Protein AF-A0A7S4CCH0-F1 (afdb_monomer)

Nearest PDB structures (foldseek):
  6cn9-assembly1_A  TM=8.870E-01  e=5.299E-10  Rattus norvegicus
  5o2c-assembly1_A  TM=8.191E-01  e=7.439E-10  Homo sapiens
  8edh-assembly1_A  TM=8.241E-01  e=3.056E-09  Homo sapiens
  5o21-assembly2_B  TM=8.289E-01  e=4.054E-09  Homo sapiens
  8edh-assembly2_C  TM=7.846E-01  e=4.290E-09  Homo sapiens

pLDDT: mean 88.44, std 11.84, range [28.47, 98.19]

Foldseek 3Di:
DDDPPQWDFDAWDDADPQGTWTWIAGPPPRDIKIKTKGQLVPDDPVVNVVVVVLLVLQQPDDDPQAWHWDDWDWDDDPPDTIIIITIIHDAPQAFQVVVVVVCVPVDDPPVLV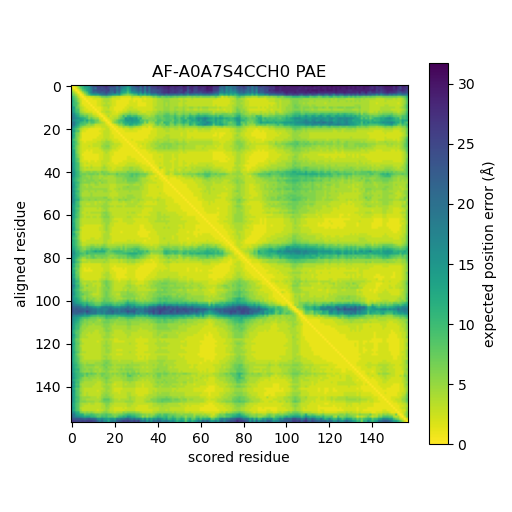VQQVVSVVVSQVSCVVVVAHQVDDDRNQWGHHPVGHIHGHDSDD

Solvent-accessible surface area (backbone atoms only — not comparable to full-atom values): 8838 Å² total; per-residue (Å²): 136,84,75,87,62,59,56,44,81,74,46,79,74,49,78,58,96,66,32,41,33,28,36,25,37,32,69,85,80,72,45,67,27,29,37,41,37,32,49,50,75,82,42,54,74,67,54,44,51,42,56,52,50,42,51,58,53,43,68,71,53,86,51,91,29,35,53,40,56,73,52,70,50,76,48,77,49,94,97,52,75,38,27,40,37,39,35,27,58,57,49,76,55,37,33,44,43,57,53,65,64,68,38,77,83,59,75,76,52,69,64,62,50,49,54,49,49,51,45,50,48,52,38,51,51,52,33,48,76,71,74,44,77,50,89,50,89,48,48,74,31,30,25,20,32,83,87,70,49,53,25,41,43,70,65,51,124

Sequence (157 aa):
FFSMQKYTQIRKISRGTRGECSLVLNAEDQQLYVAKEVHLDSLSEVERMAALNEVDIMATLDHPNIIKYVESFVQKKCGTPTKLCIVMEYAEGGDLGKCAKAADGEELSEEDILDRFIEICFAVDYCHQQNIMHRDLKLENVFLTSSGHIKLGDFGM

InterPro domains:
  IPR000719 Protein kinase domain [PF00069] (7-157)
  IPR000719 Protein kinase domain [PS50011] (7-157)
  IPR000719 Protein kinase domain [SM00220] (7-157)
  IPR008271 Serine/threonine-protein kinase, active site [PS00108] (132-144)
  IPR011009 Protein kinase-like domain superfamily [SSF56112] (3-157)
  IPR051131 NEK Ser/Thr protein kinase family, NIMA subfamily [PTHR44899] (4-157)

Organism: NCBI:txid73025

Radius of gyration: 16.64 Å; Cα contacts (8 Å, |Δi|>4): 258; chains: 1; bounding box: 38×36×52 Å

Mean predicted aligned error: 5.34 Å

Structure (mmCIF, N/CA/C/O backbone):
data_AF-A0A7S4CCH0-F1
#
_entry.id   AF-A0A7S4CCH0-F1
#
loop_
_atom_site.group_PDB
_atom_site.id
_atom_site.type_symbol
_atom_site.label_atom_id
_atom_site.label_alt_id
_atom_site.label_comp_id
_atom_site.label_asym_id
_atom_site.label_entity_id
_atom_site.label_seq_id
_atom_site.pdbx_PDB_ins_code
_atom_site.Cartn_x
_atom_site.Cartn_y
_atom_site.Cartn_z
_atom_site.occupancy
_atom_site.B_iso_or_equiv
_atom_site.auth_seq_id
_atom_site.auth_comp_id
_atom_site.auth_asym_id
_atom_site.auth_atom_id
_atom_site.pdbx_PDB_model_num
ATOM 1 N N . PHE A 1 1 ? 1.811 -4.703 -28.915 1.00 28.47 1 PHE A N 1
ATOM 2 C CA . PHE A 1 1 ? 2.027 -3.245 -28.871 1.00 28.47 1 PHE A CA 1
ATOM 3 C C . PHE A 1 1 ? 0.995 -2.654 -27.919 1.00 28.47 1 PHE A C 1
ATOM 5 O O . PHE A 1 1 ? -0.125 -2.408 -28.336 1.00 28.47 1 PHE A O 1
ATOM 12 N N . PHE A 1 2 ? 1.327 -2.559 -26.626 1.00 32.03 2 PHE A N 1
ATOM 13 C CA . PHE A 1 2 ? 0.452 -1.962 -25.611 1.00 32.03 2 PHE A CA 1
ATOM 14 C C . PHE A 1 2 ? 0.505 -0.439 -25.764 1.00 32.03 2 PHE A C 1
ATOM 16 O O . PHE A 1 2 ? 1.586 0.151 -25.750 1.00 32.03 2 PHE A O 1
ATOM 23 N N . SER A 1 3 ? -0.657 0.159 -26.016 1.00 35.06 3 SER A N 1
ATOM 24 C CA . SER A 1 3 ? -0.838 1.596 -26.212 1.00 35.06 3 SER A CA 1
ATOM 25 C C . SER A 1 3 ? -0.452 2.378 -24.952 1.00 35.06 3 SER A C 1
ATOM 27 O O . SER A 1 3 ? -0.607 1.899 -23.831 1.00 35.06 3 SER A O 1
ATOM 29 N N . MET A 1 4 ? 0.084 3.577 -25.163 1.00 43.69 4 MET A N 1
ATOM 30 C CA . MET A 1 4 ? 0.605 4.486 -24.149 1.00 43.69 4 MET A CA 1
ATOM 31 C C . MET A 1 4 ? -0.445 4.857 -23.086 1.00 43.69 4 MET A C 1
ATOM 33 O O . MET A 1 4 ? -1.555 5.251 -23.421 1.00 43.69 4 MET A O 1
ATOM 37 N N . GLN A 1 5 ? -0.002 4.816 -21.824 1.00 71.38 5 GLN A N 1
ATOM 38 C CA . GLN A 1 5 ? -0.613 5.402 -20.620 1.00 71.38 5 GLN A CA 1
ATOM 39 C C . GLN A 1 5 ? -1.902 4.746 -20.093 1.00 71.38 5 GLN A C 1
ATOM 41 O O . GLN A 1 5 ? -2.900 5.425 -19.880 1.00 71.38 5 GLN A O 1
ATOM 46 N N . LYS A 1 6 ? -1.845 3.444 -19.753 1.00 89.50 6 LYS A N 1
ATOM 47 C CA . LYS A 1 6 ? -2.844 2.816 -18.858 1.00 89.50 6 LYS A CA 1
ATOM 48 C C . LYS A 1 6 ? -3.062 3.647 -17.585 1.00 89.50 6 LYS A C 1
ATOM 50 O O . LYS A 1 6 ? -4.192 3.846 -17.164 1.00 89.50 6 LYS A O 1
ATOM 55 N N . TYR A 1 7 ? -1.981 4.184 -17.022 1.00 93.50 7 TYR A N 1
ATOM 56 C CA . TYR A 1 7 ? -2.011 5.015 -15.825 1.00 93.50 7 TYR A CA 1
ATOM 57 C C . TYR A 1 7 ? -1.586 6.453 -16.132 1.00 93.50 7 TYR A C 1
ATOM 59 O O . TYR A 1 7 ? -0.520 6.680 -16.711 1.00 93.50 7 TYR A O 1
ATOM 67 N N . THR A 1 8 ? -2.396 7.419 -15.698 1.00 94.94 8 THR A N 1
ATOM 68 C CA . THR A 1 8 ? -2.083 8.854 -15.746 1.00 94.94 8 THR A CA 1
ATOM 69 C C . THR A 1 8 ? -1.737 9.352 -14.351 1.00 94.94 8 THR A C 1
ATOM 71 O O . THR A 1 8 ? -2.544 9.238 -13.432 1.00 94.94 8 THR A O 1
ATOM 74 N N . GLN A 1 9 ? -0.549 9.929 -14.173 1.00 94.81 9 GLN A N 1
ATOM 75 C CA . GLN A 1 9 ? -0.150 10.490 -12.885 1.00 94.81 9 GLN A CA 1
ATOM 76 C C . GLN A 1 9 ? -0.984 11.730 -12.537 1.00 94.81 9 GLN A C 1
ATOM 78 O O . GLN A 1 9 ? -1.000 12.702 -13.287 1.00 94.81 9 GLN A O 1
ATOM 83 N N . ILE A 1 10 ? -1.614 11.705 -11.362 1.00 96.31 10 ILE A N 1
ATOM 84 C CA . ILE A 1 10 ? -2.404 12.814 -10.814 1.00 96.31 10 ILE A CA 1
ATOM 85 C C . ILE A 1 10 ? -1.542 13.692 -9.906 1.00 96.31 10 ILE A C 1
ATOM 87 O O . ILE A 1 10 ? -1.482 14.907 -10.078 1.00 96.31 10 ILE A O 1
ATOM 91 N N . ARG A 1 11 ? -0.848 13.088 -8.932 1.00 94.88 11 ARG A N 1
ATOM 92 C CA . ARG A 1 11 ? 0.053 13.807 -8.015 1.00 94.88 11 ARG A CA 1
ATOM 93 C C . ARG A 1 11 ? 1.108 12.885 -7.420 1.00 94.88 11 ARG A C 1
ATOM 95 O O . ARG A 1 11 ? 0.899 11.681 -7.320 1.00 94.88 11 ARG A O 1
ATOM 102 N N . LYS A 1 12 ? 2.221 13.458 -6.964 1.00 94.06 12 LYS A N 1
ATOM 103 C CA . LYS A 1 12 ? 3.212 12.729 -6.159 1.00 94.06 12 LYS A CA 1
ATOM 104 C C . LYS A 1 12 ? 2.731 12.637 -4.710 1.00 94.06 12 LYS A C 1
ATOM 106 O O . LYS A 1 12 ? 2.273 13.639 -4.161 1.00 94.06 12 LYS A O 1
ATOM 111 N N . ILE A 1 13 ? 2.819 11.449 -4.115 1.00 90.31 13 ILE A N 1
ATOM 112 C CA . ILE A 1 13 ? 2.434 11.187 -2.720 1.00 90.31 13 ILE A CA 1
ATOM 113 C C . ILE A 1 13 ? 3.664 11.278 -1.821 1.00 90.31 13 ILE A C 1
ATOM 115 O O . ILE A 1 13 ? 3.638 11.960 -0.799 1.00 90.31 13 ILE A O 1
ATOM 119 N N . SER A 1 14 ? 4.751 10.612 -2.208 1.00 84.62 14 SER A N 1
ATOM 120 C CA . SER A 1 14 ? 5.984 10.594 -1.428 1.00 84.62 14 SER A CA 1
ATOM 121 C C . SER A 1 14 ? 7.206 10.362 -2.311 1.00 84.62 14 SER A C 1
ATOM 123 O O . SER A 1 14 ? 7.123 9.852 -3.431 1.00 84.62 14 SER A O 1
ATOM 125 N N . ARG A 1 15 ? 8.365 10.760 -1.785 1.00 81.50 15 ARG A N 1
ATOM 126 C CA . ARG A 1 15 ? 9.673 10.470 -2.365 1.00 81.50 15 ARG A CA 1
ATOM 127 C C . ARG A 1 15 ? 10.520 9.796 -1.296 1.00 81.50 15 ARG A C 1
ATOM 129 O O . ARG A 1 15 ? 10.813 10.411 -0.275 1.00 81.50 15 ARG A O 1
ATOM 136 N N . GLY A 1 16 ? 10.875 8.541 -1.532 1.00 68.81 16 GLY A N 1
ATOM 137 C CA . GLY A 1 16 ? 11.764 7.763 -0.682 1.00 68.81 16 GLY A CA 1
ATOM 138 C C . GLY A 1 16 ? 13.178 7.687 -1.253 1.00 68.81 16 GLY A C 1
ATOM 139 O O . GLY A 1 16 ? 13.460 8.126 -2.368 1.00 68.81 16 GLY A O 1
ATOM 140 N N . THR A 1 17 ? 14.079 7.080 -0.487 1.00 65.38 17 THR A N 1
ATOM 141 C CA . THR A 1 17 ? 15.448 6.768 -0.927 1.00 65.38 17 THR A CA 1
ATOM 142 C C . THR A 1 17 ? 15.478 5.747 -2.062 1.00 65.38 17 THR A C 1
ATOM 144 O O . THR A 1 17 ? 16.339 5.832 -2.932 1.00 65.38 17 THR A O 1
ATOM 147 N N . ARG A 1 18 ? 14.526 4.806 -2.075 1.00 66.44 18 ARG A N 1
ATOM 148 C CA . ARG A 1 18 ? 14.451 3.698 -3.045 1.00 66.44 18 ARG A CA 1
ATOM 149 C C . ARG A 1 18 ? 13.533 3.968 -4.245 1.00 66.44 18 ARG A C 1
ATOM 151 O O . ARG A 1 18 ? 13.474 3.143 -5.155 1.00 66.44 18 ARG A O 1
ATOM 158 N N . GLY A 1 19 ? 12.866 5.125 -4.274 1.00 78.06 19 GLY A N 1
ATOM 159 C CA . GLY A 1 19 ? 12.014 5.536 -5.388 1.00 78.06 19 GLY A CA 1
ATOM 160 C C . GLY A 1 19 ? 10.892 6.499 -5.003 1.00 78.06 19 GLY A C 1
ATOM 161 O O . GLY A 1 19 ? 11.003 7.227 -4.015 1.00 78.06 19 GLY A O 1
ATOM 162 N N . GLU A 1 20 ? 9.831 6.556 -5.805 1.00 89.38 20 GLU A N 1
ATOM 163 C CA . GLU A 1 20 ? 8.722 7.501 -5.620 1.00 89.38 20 GLU A CA 1
ATOM 164 C C . GLU A 1 20 ? 7.357 6.816 -5.647 1.00 89.38 20 GLU A C 1
ATOM 166 O O . GLU A 1 20 ? 7.153 5.866 -6.397 1.00 89.38 20 GLU A O 1
ATOM 171 N N . CYS A 1 21 ? 6.419 7.320 -4.841 1.00 91.56 21 CYS A N 1
ATOM 172 C CA . CYS A 1 21 ? 5.024 6.892 -4.877 1.00 91.56 21 CYS A CA 1
ATOM 173 C C . CYS A 1 21 ? 4.165 8.010 -5.464 1.00 91.56 21 CYS A C 1
ATOM 175 O O . CYS A 1 21 ? 4.217 9.160 -5.010 1.00 91.56 21 CYS A O 1
ATOM 177 N N . SER A 1 22 ? 3.338 7.666 -6.445 1.00 94.94 22 SER A N 1
ATOM 178 C CA . SER A 1 22 ? 2.438 8.597 -7.122 1.00 94.94 22 SER A CA 1
ATOM 179 C C . SER A 1 22 ? 1.003 8.092 -7.099 1.00 94.94 22 SER A C 1
ATOM 181 O O . SER A 1 22 ? 0.756 6.903 -7.267 1.00 94.94 22 SER A O 1
ATOM 183 N N . LEU A 1 23 ? 0.055 9.013 -6.936 1.00 96.50 23 LEU A N 1
ATOM 184 C CA . LEU A 1 23 ? -1.355 8.757 -7.196 1.00 96.50 23 LEU A CA 1
ATOM 185 C C . LEU A 1 23 ? -1.561 8.758 -8.709 1.00 96.50 23 LEU A C 1
ATOM 187 O O . LEU A 1 23 ? -1.184 9.728 -9.380 1.00 96.50 23 LEU A O 1
ATOM 191 N N . VAL A 1 24 ? -2.167 7.703 -9.232 1.00 97.12 24 VAL A N 1
ATOM 192 C CA . VAL A 1 24 ? -2.424 7.526 -10.660 1.00 97.12 24 VAL A CA 1
ATOM 193 C C . VAL A 1 24 ? -3.894 7.202 -10.909 1.00 97.12 24 VAL A C 1
ATOM 195 O O . VAL A 1 24 ? -4.539 6.565 -10.086 1.00 97.12 24 VAL A O 1
ATOM 198 N N . LEU A 1 25 ? -4.417 7.644 -12.048 1.00 96.94 25 LEU A N 1
ATOM 199 C CA . LEU A 1 25 ? -5.739 7.286 -12.553 1.00 96.94 25 LEU A CA 1
ATOM 200 C C . LEU A 1 25 ? -5.579 6.206 -13.622 1.00 96.94 25 LEU A C 1
ATOM 202 O O . LEU A 1 25 ? -4.834 6.416 -14.585 1.00 96.94 25 LEU A O 1
ATOM 206 N N . ASN A 1 26 ? -6.263 5.076 -13.466 1.00 96.25 26 ASN A N 1
ATOM 207 C CA . ASN A 1 26 ? -6.330 4.056 -14.506 1.00 96.25 26 ASN A CA 1
ATOM 208 C C . ASN A 1 26 ? -7.351 4.466 -15.576 1.00 96.25 26 ASN A C 1
ATOM 210 O O . ASN A 1 26 ? -8.503 4.776 -15.279 1.00 96.25 26 ASN A O 1
ATOM 214 N N . ALA A 1 27 ? -6.931 4.469 -16.838 1.00 94.62 27 ALA A N 1
ATOM 215 C CA . ALA A 1 27 ? -7.779 4.844 -17.962 1.00 94.62 27 ALA A CA 1
ATOM 216 C C . ALA A 1 27 ? -8.885 3.810 -18.247 1.00 94.62 27 ALA A C 1
ATOM 218 O O . ALA A 1 27 ? -9.901 4.166 -18.843 1.00 94.62 27 ALA A O 1
ATOM 219 N N . GLU A 1 28 ? -8.702 2.554 -17.830 1.00 93.69 28 GLU A N 1
ATOM 220 C CA . GLU A 1 28 ? -9.622 1.453 -18.141 1.00 93.69 28 GLU A CA 1
ATOM 221 C C . GLU A 1 28 ? -10.865 1.442 -17.237 1.00 93.69 28 GLU A C 1
ATOM 223 O O . GLU A 1 28 ? -11.982 1.348 -17.740 1.00 93.69 28 GLU A O 1
ATOM 228 N N . ASP A 1 29 ? -10.686 1.574 -15.920 1.00 95.50 29 ASP A N 1
ATOM 229 C CA . ASP A 1 29 ? -11.769 1.518 -14.920 1.00 95.50 29 ASP A CA 1
ATOM 230 C C . ASP A 1 29 ? -12.092 2.877 -14.273 1.00 95.50 29 ASP A C 1
ATOM 232 O O . ASP A 1 29 ? -13.044 2.979 -13.496 1.00 95.50 29 ASP A O 1
ATOM 236 N N . GLN A 1 30 ? -11.327 3.925 -14.610 1.00 95.81 30 GLN A N 1
ATOM 237 C CA . GLN A 1 30 ? -11.440 5.270 -14.038 1.00 95.81 30 GLN A CA 1
ATOM 238 C C . GLN A 1 30 ? -11.240 5.312 -12.510 1.00 95.81 30 GLN A C 1
ATOM 240 O O . GLN A 1 30 ? -11.723 6.232 -11.850 1.00 95.81 30 GLN A O 1
ATOM 245 N N . GLN A 1 31 ? -10.512 4.343 -11.945 1.00 96.56 31 GLN A N 1
ATOM 246 C CA . GLN A 1 31 ? -10.195 4.271 -10.519 1.00 96.56 31 GLN A CA 1
ATOM 247 C C . GLN A 1 31 ? -8.809 4.839 -10.202 1.00 96.56 31 GLN A C 1
ATOM 249 O O . GLN A 1 31 ? -7.892 4.861 -11.033 1.00 96.56 31 GLN A O 1
ATOM 254 N N . LEU A 1 32 ? -8.668 5.316 -8.965 1.00 97.38 32 LEU A N 1
ATOM 255 C CA . LEU A 1 32 ? -7.407 5.808 -8.428 1.00 97.38 32 LEU A CA 1
ATOM 256 C C . LEU A 1 32 ? -6.596 4.668 -7.809 1.00 97.38 32 LEU A C 1
ATOM 258 O O . LEU A 1 32 ? -7.119 3.844 -7.065 1.00 97.38 32 LEU A O 1
ATOM 262 N N . TYR A 1 33 ? -5.292 4.688 -8.067 1.00 97.25 33 TYR A N 1
ATOM 263 C CA . TYR A 1 33 ? -4.325 3.727 -7.548 1.00 97.25 33 TYR A CA 1
ATOM 264 C C . TYR A 1 33 ? -3.054 4.427 -7.081 1.00 97.25 33 TYR A C 1
ATOM 266 O O . TYR A 1 33 ? -2.771 5.570 -7.452 1.00 97.25 33 TYR A O 1
ATOM 274 N N . VAL A 1 34 ? -2.243 3.717 -6.305 1.00 95.62 34 VAL A N 1
ATOM 275 C CA . VAL A 1 34 ? -0.872 4.124 -5.997 1.00 95.62 34 VAL A CA 1
ATOM 276 C C . VAL A 1 34 ? 0.086 3.364 -6.903 1.00 95.62 34 VAL A C 1
ATOM 278 O O . VAL A 1 34 ? 0.030 2.143 -6.992 1.0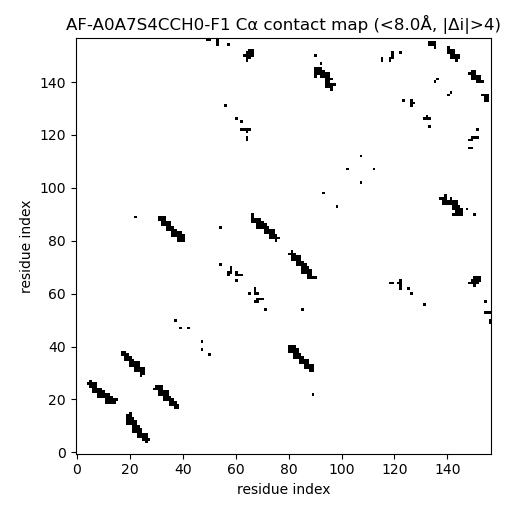0 95.62 34 VAL A O 1
ATOM 281 N N . ALA A 1 35 ? 0.988 4.091 -7.557 1.00 94.56 35 ALA A N 1
ATOM 282 C CA . ALA A 1 35 ? 2.126 3.536 -8.276 1.00 94.56 35 ALA A CA 1
ATOM 283 C C . ALA A 1 35 ? 3.405 3.782 -7.463 1.00 94.56 35 ALA A C 1
ATOM 285 O O . ALA A 1 35 ? 3.820 4.934 -7.304 1.00 94.56 35 ALA A O 1
ATOM 286 N N . LYS A 1 36 ? 4.011 2.708 -6.944 1.00 91.44 36 LYS A N 1
ATOM 287 C CA . LYS A 1 36 ? 5.325 2.703 -6.278 1.00 91.44 36 LYS A CA 1
ATOM 288 C C . LYS A 1 36 ? 6.383 2.362 -7.324 1.00 91.44 36 LYS A C 1
ATOM 290 O O . LYS A 1 36 ? 6.396 1.261 -7.871 1.00 91.44 36 LYS A O 1
ATOM 295 N N . GLU A 1 37 ? 7.256 3.314 -7.624 1.00 91.31 37 GLU A N 1
ATOM 296 C CA . GLU A 1 37 ? 8.389 3.116 -8.524 1.00 91.31 37 GLU A CA 1
ATOM 297 C C . GLU A 1 37 ? 9.637 2.750 -7.724 1.00 91.31 37 GLU A C 1
ATOM 299 O O . GLU A 1 37 ? 9.976 3.441 -6.769 1.00 91.31 37 GLU A O 1
ATOM 304 N N . VAL A 1 38 ? 10.357 1.713 -8.149 1.00 89.75 38 VAL A N 1
ATOM 305 C CA . VAL A 1 38 ? 11.640 1.288 -7.577 1.00 89.75 38 VAL A CA 1
ATOM 306 C C . VAL A 1 38 ? 12.708 1.328 -8.666 1.00 89.75 38 VAL A C 1
ATOM 308 O O . VAL A 1 38 ? 12.555 0.722 -9.728 1.00 89.75 38 VAL A O 1
ATOM 311 N N . HIS A 1 39 ? 13.801 2.053 -8.426 1.00 89.38 39 HIS A N 1
ATOM 312 C CA . HIS A 1 39 ? 14.898 2.185 -9.390 1.00 89.38 39 HIS A CA 1
ATOM 313 C C . HIS A 1 39 ? 15.812 0.952 -9.340 1.00 89.38 39 HIS A C 1
ATOM 315 O O . HIS A 1 39 ? 16.687 0.857 -8.482 1.00 89.38 39 HIS A O 1
ATOM 321 N N . LEU A 1 40 ? 15.636 0.010 -10.271 1.00 88.06 40 LEU A N 1
ATOM 322 C CA . LEU A 1 40 ? 16.344 -1.275 -10.239 1.00 88.06 40 LEU A CA 1
ATOM 323 C C . LEU A 1 40 ? 17.853 -1.132 -10.457 1.00 88.06 40 LEU A C 1
ATOM 325 O O . LEU A 1 40 ? 18.622 -1.875 -9.859 1.00 88.06 40 LEU A O 1
ATOM 329 N N . ASP A 1 41 ? 18.282 -0.167 -11.272 1.00 86.06 41 ASP A N 1
ATOM 330 C CA . ASP A 1 41 ? 19.706 0.018 -11.593 1.00 86.06 41 ASP A CA 1
ATOM 331 C C . ASP A 1 41 ? 20.520 0.587 -10.416 1.00 86.06 41 ASP A C 1
ATOM 333 O O . ASP A 1 41 ? 21.747 0.533 -10.434 1.00 86.06 41 ASP A O 1
ATOM 337 N N . SER A 1 42 ? 19.855 1.145 -9.396 1.00 85.00 42 SER A N 1
ATOM 338 C CA . SER A 1 42 ? 20.513 1.624 -8.170 1.00 85.00 42 SER A CA 1
ATOM 339 C C . SER A 1 42 ? 20.622 0.565 -7.072 1.00 85.00 42 SER A C 1
ATOM 341 O O . SER A 1 42 ? 21.172 0.858 -6.014 1.00 85.00 42 SER A O 1
ATOM 343 N N . LEU A 1 43 ? 20.087 -0.636 -7.302 1.00 85.94 43 LEU A N 1
ATOM 344 C CA . LEU A 1 43 ? 20.061 -1.722 -6.328 1.00 85.94 43 LEU A CA 1
ATOM 345 C C . LEU A 1 43 ? 21.174 -2.736 -6.603 1.00 85.94 43 LEU A C 1
ATOM 347 O O . LEU A 1 43 ? 21.487 -3.050 -7.753 1.00 85.94 43 LEU A O 1
ATOM 351 N N . SER A 1 44 ? 21.728 -3.308 -5.536 1.00 89.88 44 SER A N 1
ATOM 352 C CA . SER A 1 44 ? 22.507 -4.545 -5.631 1.00 89.88 44 SER A CA 1
ATOM 353 C C . SER A 1 44 ? 21.634 -5.712 -6.116 1.00 89.88 44 SER A C 1
ATOM 355 O O . SER A 1 44 ? 20.405 -5.657 -6.059 1.00 89.88 44 SER A O 1
ATOM 357 N N . GLU A 1 45 ? 22.242 -6.816 -6.564 1.00 89.25 45 GLU A N 1
ATOM 358 C CA . GLU A 1 45 ? 21.468 -7.999 -6.978 1.00 89.25 45 GLU A CA 1
ATOM 359 C C . GLU A 1 45 ? 20.584 -8.553 -5.854 1.00 89.25 45 GLU A C 1
ATOM 361 O O . GLU A 1 45 ? 19.457 -8.976 -6.112 1.00 89.25 45 GLU A O 1
ATOM 366 N N . VAL A 1 46 ? 21.070 -8.495 -4.609 1.00 89.06 46 VAL A N 1
ATOM 367 C CA . VAL A 1 46 ? 20.325 -8.925 -3.418 1.00 89.06 46 VAL A CA 1
ATOM 368 C C . VAL A 1 46 ? 19.101 -8.038 -3.198 1.00 89.06 46 VAL A C 1
ATOM 370 O O . VAL A 1 46 ? 17.996 -8.547 -3.033 1.00 89.06 46 VAL A O 1
ATOM 373 N N . GLU A 1 47 ? 19.264 -6.716 -3.261 1.00 88.44 47 GLU A N 1
ATOM 374 C CA . GLU A 1 47 ? 18.150 -5.771 -3.115 1.00 88.44 47 GLU A CA 1
ATOM 375 C C . GLU A 1 47 ? 17.153 -5.867 -4.276 1.00 88.44 47 GLU A C 1
ATOM 377 O O . GLU A 1 47 ? 15.948 -5.745 -4.068 1.00 88.44 47 GLU A O 1
ATOM 382 N N . ARG A 1 48 ? 17.632 -6.133 -5.498 1.00 88.62 48 ARG A N 1
ATOM 383 C CA . ARG A 1 48 ? 16.762 -6.367 -6.656 1.00 88.62 48 ARG A CA 1
ATOM 384 C C . ARG A 1 48 ? 15.902 -7.612 -6.457 1.00 88.62 48 ARG A C 1
ATOM 386 O O . ARG A 1 48 ? 14.718 -7.585 -6.778 1.00 88.62 48 ARG A O 1
ATOM 393 N N . MET A 1 49 ? 16.492 -8.690 -5.940 1.00 87.38 49 MET A N 1
ATOM 394 C CA . MET A 1 49 ? 15.761 -9.918 -5.631 1.00 87.38 49 MET A CA 1
ATOM 395 C C . MET A 1 49 ? 14.743 -9.689 -4.512 1.00 87.38 49 MET A C 1
ATOM 397 O O . MET A 1 49 ? 13.610 -10.140 -4.631 1.00 87.38 49 MET A O 1
ATOM 401 N N . ALA A 1 50 ? 15.113 -8.936 -3.472 1.00 85.44 50 ALA A N 1
ATOM 402 C CA . ALA A 1 50 ? 14.200 -8.574 -2.390 1.00 85.44 50 ALA A CA 1
ATOM 403 C C . ALA A 1 50 ? 12.989 -7.774 -2.901 1.00 85.44 50 ALA A C 1
ATOM 405 O O . ALA A 1 50 ? 11.860 -8.109 -2.562 1.00 85.44 50 ALA A O 1
ATOM 406 N N . ALA A 1 51 ? 13.204 -6.788 -3.780 1.00 86.00 51 ALA A N 1
ATOM 407 C CA . ALA A 1 51 ? 12.122 -5.999 -4.372 1.00 86.00 51 ALA A CA 1
ATOM 408 C C . ALA A 1 51 ? 11.170 -6.836 -5.250 1.00 86.00 51 ALA A C 1
ATOM 410 O O . ALA A 1 51 ? 9.970 -6.58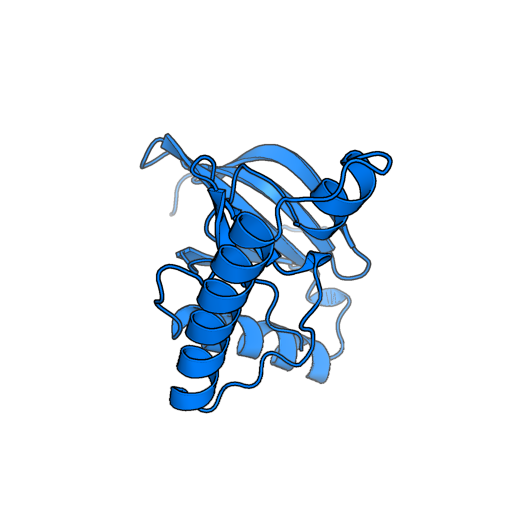4 -5.273 1.00 86.00 51 ALA A O 1
ATOM 411 N N . LEU A 1 52 ? 11.686 -7.834 -5.978 1.00 87.50 52 LEU A N 1
ATOM 412 C CA . LEU A 1 52 ? 10.844 -8.755 -6.753 1.00 87.50 52 LEU A CA 1
ATOM 413 C C . LEU A 1 52 ? 10.072 -9.717 -5.840 1.00 87.50 52 LEU A C 1
ATOM 415 O O . LEU A 1 52 ? 8.887 -9.936 -6.054 1.00 87.50 52 LEU A O 1
ATOM 419 N N . ASN A 1 53 ? 10.711 -10.220 -4.785 1.00 85.69 53 ASN A N 1
ATOM 420 C CA . ASN A 1 53 ? 10.051 -11.064 -3.793 1.00 85.69 53 ASN A CA 1
ATOM 421 C C . ASN A 1 53 ? 8.946 -10.308 -3.029 1.00 85.69 53 ASN A C 1
ATOM 423 O O . ASN A 1 53 ? 7.926 -10.898 -2.694 1.00 85.69 53 ASN A O 1
ATOM 427 N N . GLU A 1 54 ? 9.114 -9.003 -2.782 1.00 83.25 54 GLU A N 1
ATOM 428 C CA . GLU A 1 54 ? 8.061 -8.136 -2.225 1.00 83.25 54 GLU A CA 1
ATOM 429 C C . GLU A 1 54 ? 6.811 -8.161 -3.118 1.00 83.25 54 GLU A C 1
ATOM 431 O O . GLU A 1 54 ? 5.700 -8.342 -2.625 1.00 83.25 54 GLU A O 1
ATOM 436 N N . VAL A 1 55 ? 6.989 -8.042 -4.441 1.00 90.06 55 VAL A N 1
ATOM 437 C CA . VAL A 1 55 ? 5.890 -8.135 -5.417 1.00 90.06 55 VAL A CA 1
ATOM 438 C C . VAL A 1 55 ? 5.205 -9.494 -5.353 1.00 90.06 55 VAL A C 1
ATOM 440 O O . VAL A 1 55 ? 3.977 -9.540 -5.300 1.00 90.06 55 VAL A O 1
ATOM 443 N N . ASP A 1 56 ? 5.978 -10.580 -5.326 1.00 90.06 56 ASP A N 1
ATOM 444 C CA . ASP A 1 56 ? 5.430 -11.937 -5.267 1.00 90.06 56 ASP A CA 1
ATOM 445 C C . ASP A 1 56 ? 4.608 -12.151 -3.988 1.00 90.06 56 ASP A C 1
ATOM 447 O O . ASP A 1 56 ? 3.496 -12.669 -4.052 1.00 90.06 56 ASP A O 1
ATOM 451 N N . ILE A 1 57 ? 5.101 -11.682 -2.835 1.00 88.81 57 ILE A N 1
ATOM 452 C CA . ILE A 1 57 ? 4.368 -11.724 -1.562 1.00 88.81 57 ILE A CA 1
ATOM 453 C C . ILE A 1 57 ? 3.068 -10.925 -1.670 1.00 88.81 57 ILE A C 1
ATOM 455 O O . ILE A 1 57 ? 1.993 -11.467 -1.411 1.00 88.81 57 ILE A O 1
ATOM 459 N N . MET A 1 58 ? 3.140 -9.656 -2.083 1.00 90.75 58 MET A N 1
ATOM 460 C CA . MET A 1 58 ? 1.963 -8.789 -2.197 1.00 90.75 58 MET A CA 1
ATOM 461 C C . MET A 1 58 ? 0.902 -9.373 -3.136 1.00 90.75 58 MET A C 1
ATOM 463 O O . MET A 1 58 ? -0.287 -9.264 -2.853 1.00 90.75 58 MET A O 1
ATOM 467 N N . ALA A 1 59 ? 1.314 -10.040 -4.216 1.00 92.50 59 ALA A N 1
ATOM 468 C CA . ALA A 1 59 ? 0.404 -10.677 -5.164 1.00 92.50 59 ALA A CA 1
ATOM 469 C C . ALA A 1 59 ? -0.356 -11.886 -4.586 1.00 92.50 59 ALA A C 1
ATOM 471 O O . ALA A 1 59 ? -1.374 -12.285 -5.152 1.00 92.50 59 ALA A O 1
ATOM 472 N N . THR A 1 60 ? 0.113 -12.470 -3.478 1.00 92.75 60 THR A N 1
ATOM 473 C CA . THR A 1 60 ? -0.556 -13.600 -2.804 1.00 92.75 60 THR A CA 1
ATOM 474 C C . THR A 1 60 ? -1.550 -13.178 -1.724 1.00 92.75 60 THR A C 1
ATOM 476 O O . THR A 1 60 ? -2.358 -13.999 -1.293 1.00 92.75 60 THR A O 1
ATOM 479 N N . LEU A 1 61 ? -1.503 -11.919 -1.282 1.00 94.19 61 LEU A N 1
ATOM 480 C CA 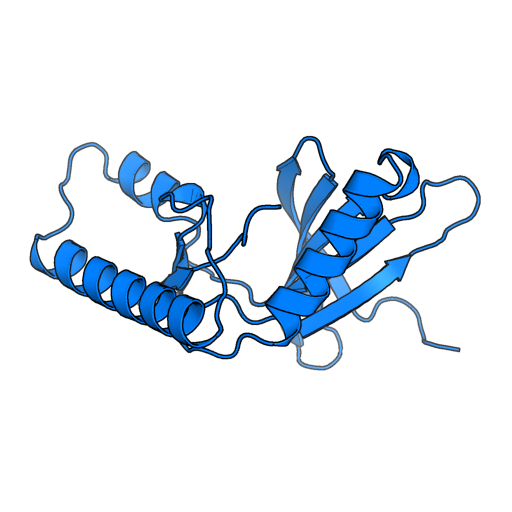. LEU A 1 61 ? -2.332 -11.414 -0.193 1.00 94.19 61 LEU A CA 1
ATOM 481 C C . LEU A 1 61 ? -3.664 -10.872 -0.730 1.00 94.19 61 LEU A C 1
ATOM 483 O O . LEU A 1 61 ? -3.688 -9.967 -1.562 1.00 94.19 61 LEU A O 1
ATOM 487 N N . ASP A 1 62 ? -4.779 -11.382 -0.205 1.00 95.75 62 ASP A N 1
ATOM 488 C CA . ASP A 1 62 ? -6.127 -10.873 -0.482 1.00 95.75 62 ASP A CA 1
ATOM 489 C C . ASP A 1 62 ? -6.942 -10.858 0.820 1.00 95.75 62 ASP A C 1
ATOM 491 O O . ASP A 1 62 ? -7.482 -11.875 1.258 1.00 95.75 62 ASP A O 1
ATOM 495 N N . HIS A 1 63 ? -6.982 -9.697 1.477 1.00 97.62 63 HIS A N 1
ATOM 496 C CA . HIS A 1 63 ? -7.670 -9.490 2.753 1.00 97.62 63 HIS A CA 1
ATOM 497 C C . HIS A 1 63 ? -8.255 -8.068 2.806 1.00 97.62 63 HIS A C 1
ATOM 499 O O . HIS A 1 63 ? -7.579 -7.129 2.380 1.00 97.62 63 HIS A O 1
ATOM 505 N N . PRO A 1 64 ? -9.473 -7.855 3.348 1.00 97.31 64 PRO A N 1
ATOM 506 C CA . PRO A 1 64 ? -10.114 -6.536 3.374 1.00 97.31 64 PRO A CA 1
ATOM 507 C C . PRO A 1 64 ? -9.268 -5.454 4.054 1.00 97.31 64 PRO A C 1
ATOM 509 O O . PRO A 1 64 ? -9.270 -4.318 3.591 1.00 97.31 64 PRO A O 1
ATOM 512 N N . ASN A 1 65 ? -8.504 -5.814 5.088 1.00 97.69 65 ASN A N 1
ATOM 513 C CA . ASN A 1 65 ? -7.636 -4.903 5.841 1.00 97.69 65 ASN A CA 1
ATOM 514 C C . ASN A 1 65 ? -6.166 -4.896 5.376 1.00 97.69 65 ASN A C 1
ATOM 516 O O . ASN A 1 65 ? -5.289 -4.487 6.130 1.00 97.69 65 ASN A O 1
ATOM 520 N N . ILE A 1 66 ? -5.868 -5.357 4.158 1.00 97.19 66 ILE A N 1
ATOM 521 C CA . ILE A 1 66 ? -4.535 -5.272 3.538 1.00 97.19 66 ILE A CA 1
ATOM 522 C C . ILE A 1 66 ? -4.655 -4.492 2.224 1.00 97.19 66 ILE A C 1
ATOM 524 O O . ILE A 1 66 ? -5.641 -4.642 1.503 1.00 97.19 66 ILE A O 1
ATOM 528 N N . ILE A 1 67 ? -3.670 -3.641 1.923 1.00 96.31 67 ILE A N 1
ATOM 529 C CA . ILE A 1 67 ? -3.572 -2.936 0.640 1.00 96.31 67 ILE A CA 1
ATOM 530 C C . ILE A 1 67 ? -3.492 -3.965 -0.484 1.00 96.31 67 ILE A C 1
ATOM 532 O O . ILE A 1 67 ? -2.556 -4.764 -0.550 1.00 96.31 67 ILE A O 1
ATOM 536 N N . LYS A 1 68 ? -4.468 -3.925 -1.389 1.00 96.06 68 LYS A N 1
ATOM 537 C CA . LYS A 1 68 ? -4.538 -4.881 -2.486 1.00 96.06 68 LYS A CA 1
ATOM 538 C C . LYS A 1 68 ? -3.489 -4.595 -3.560 1.00 96.06 68 LYS A C 1
ATOM 540 O O . LYS A 1 68 ? -3.404 -3.484 -4.089 1.00 96.06 68 LYS A O 1
ATOM 545 N N . TYR A 1 69 ? -2.732 -5.623 -3.931 1.00 95.88 69 TYR A N 1
ATOM 546 C CA . TYR A 1 69 ? -1.912 -5.615 -5.139 1.00 95.88 69 TYR A CA 1
ATOM 547 C C . TYR A 1 69 ? -2.798 -5.637 -6.392 1.00 95.88 69 TYR A C 1
ATOM 549 O O . TYR A 1 69 ? -3.773 -6.387 -6.457 1.00 95.88 69 TYR A O 1
ATOM 557 N N . VAL A 1 70 ? -2.447 -4.830 -7.397 1.00 96.19 70 VAL A N 1
ATOM 558 C CA . VAL A 1 70 ? -3.158 -4.781 -8.684 1.00 96.19 70 VAL A CA 1
ATOM 559 C C . VAL A 1 70 ? -2.309 -5.420 -9.773 1.00 96.19 70 VAL A C 1
ATOM 561 O O . VAL A 1 70 ? -2.700 -6.425 -10.359 1.00 96.19 70 VAL A O 1
ATOM 564 N N . GLU A 1 71 ? -1.135 -4.850 -10.039 1.00 95.31 71 GLU A N 1
ATOM 565 C CA . GLU A 1 71 ? -0.199 -5.360 -11.038 1.00 95.31 71 GLU A CA 1
ATOM 566 C C . GLU A 1 71 ? 1.203 -4.773 -10.851 1.00 95.31 71 GLU A C 1
ATOM 568 O O . GLU A 1 71 ? 1.410 -3.817 -10.104 1.00 95.31 71 GLU A O 1
ATOM 573 N N . SER A 1 72 ? 2.179 -5.313 -11.579 1.00 93.81 72 SER A N 1
ATOM 574 C CA . SER A 1 72 ? 3.522 -4.753 -11.655 1.00 93.81 72 SER A CA 1
ATOM 575 C C . SER A 1 72 ? 4.114 -4.924 -13.047 1.00 93.81 72 SER A C 1
ATOM 577 O O . SER A 1 72 ? 3.779 -5.849 -13.790 1.00 93.81 72 SER A O 1
ATOM 579 N N . PHE A 1 73 ? 4.999 -4.006 -13.423 1.00 92.56 73 PHE A N 1
ATOM 580 C CA . PHE A 1 73 ? 5.675 -4.037 -14.714 1.00 92.56 73 PHE A CA 1
ATOM 581 C C . PHE A 1 73 ? 7.016 -3.310 -14.663 1.00 92.56 73 PHE A C 1
ATOM 583 O O . PHE A 1 73 ? 7.223 -2.364 -13.902 1.00 92.56 73 PHE A O 1
ATOM 590 N N . VAL A 1 74 ? 7.941 -3.735 -15.522 1.00 91.00 74 VAL A N 1
ATOM 591 C CA . VAL A 1 74 ? 9.254 -3.099 -15.656 1.00 91.00 74 VAL A CA 1
ATOM 592 C C . VAL A 1 74 ? 9.212 -2.064 -16.775 1.00 91.00 74 VAL A C 1
ATOM 594 O O . VAL A 1 74 ? 8.967 -2.391 -17.936 1.00 91.00 74 VAL A O 1
ATOM 597 N N . GLN A 1 75 ? 9.514 -0.813 -16.441 1.00 88.00 75 GLN A N 1
ATOM 598 C CA . GLN A 1 75 ? 9.656 0.275 -17.396 1.00 88.00 75 GLN A CA 1
ATOM 599 C C . GLN A 1 75 ? 11.133 0.468 -17.759 1.00 88.00 75 GLN A C 1
ATOM 601 O O . GLN A 1 75 ? 11.968 0.809 -16.920 1.00 88.00 75 GLN A O 1
ATOM 606 N N . LYS A 1 76 ? 11.448 0.265 -19.042 1.00 87.38 76 LYS A N 1
ATOM 607 C CA . LYS A 1 76 ? 12.763 0.536 -19.637 1.00 87.38 76 LYS A CA 1
ATOM 608 C C . LYS A 1 76 ? 12.619 1.639 -20.673 1.00 87.38 76 LYS A C 1
ATOM 610 O O . LYS A 1 76 ? 11.895 1.473 -21.652 1.00 87.38 76 LYS A O 1
ATOM 615 N N . LYS A 1 77 ? 13.322 2.754 -20.481 1.00 83.31 77 LYS A N 1
ATOM 616 C CA . LYS A 1 77 ? 13.379 3.854 -21.449 1.00 83.31 77 LYS A CA 1
ATOM 617 C C . LYS A 1 77 ? 14.836 4.230 -21.703 1.00 83.31 77 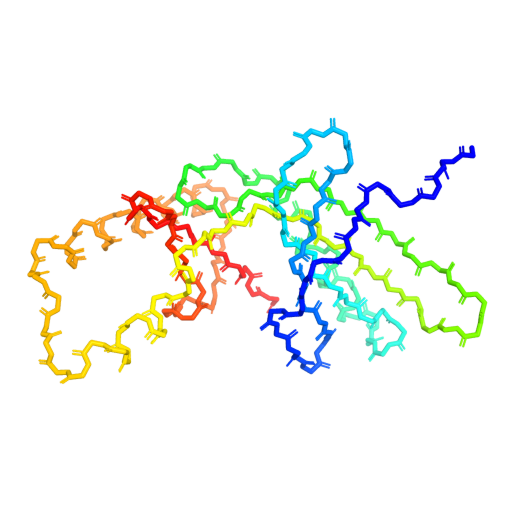LYS A C 1
ATOM 619 O O . LYS A 1 77 ? 15.641 4.304 -20.7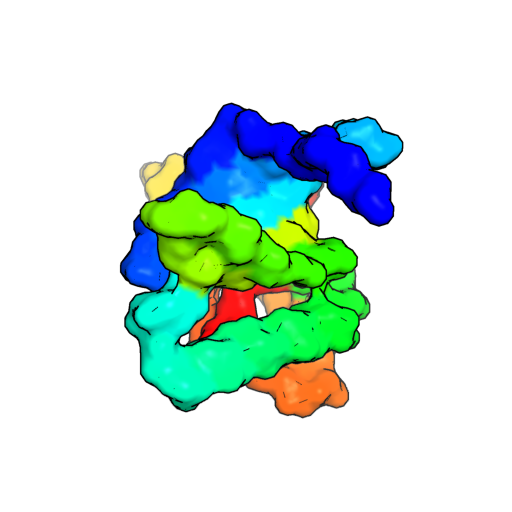80 1.00 83.31 77 LYS A O 1
ATOM 624 N N . CYS A 1 78 ? 15.181 4.414 -22.978 1.00 83.31 78 CYS A N 1
ATOM 625 C CA . CYS A 1 78 ? 16.549 4.715 -23.393 1.00 83.31 78 CYS A CA 1
ATOM 626 C C . CYS A 1 78 ? 17.044 6.000 -22.712 1.00 83.31 78 CYS A C 1
ATOM 628 O O . CYS A 1 78 ? 16.372 7.030 -22.779 1.00 83.31 78 CYS A O 1
ATOM 630 N N . GLY A 1 79 ? 18.207 5.930 -22.060 1.00 82.81 79 GLY A N 1
ATOM 631 C CA . GLY A 1 79 ? 18.804 7.061 -21.343 1.00 82.81 79 GLY A CA 1
ATOM 632 C C . GLY A 1 79 ? 18.228 7.334 -19.948 1.00 82.81 79 GLY A C 1
ATOM 633 O O . GLY A 1 79 ? 18.600 8.333 -19.340 1.00 82.81 79 GLY A O 1
ATOM 634 N N . THR A 1 80 ? 17.349 6.475 -19.420 1.00 83.62 80 THR A N 1
ATOM 635 C CA . THR A 1 80 ? 16.849 6.563 -18.037 1.00 83.62 80 THR A CA 1
ATOM 636 C C . THR A 1 80 ? 17.026 5.232 -17.304 1.00 83.62 80 THR A C 1
ATOM 638 O O . THR A 1 80 ? 16.970 4.197 -17.970 1.00 83.62 80 THR A O 1
ATOM 641 N N . PRO A 1 81 ? 17.174 5.233 -15.965 1.00 84.25 81 PRO A N 1
ATOM 642 C CA . PRO A 1 81 ? 17.252 3.998 -15.192 1.00 84.25 81 PRO A CA 1
ATOM 643 C C . PRO A 1 81 ? 16.040 3.087 -15.408 1.00 84.25 81 PRO A C 1
ATOM 645 O O . PRO A 1 81 ? 14.913 3.568 -15.549 1.00 84.25 81 PRO A O 1
ATOM 648 N N . THR A 1 82 ? 16.266 1.776 -15.395 1.00 89.56 82 THR A N 1
ATOM 649 C CA . THR A 1 82 ? 15.219 0.756 -15.360 1.00 89.56 82 THR A CA 1
ATOM 650 C C . THR A 1 82 ? 14.441 0.877 -14.057 1.00 89.56 82 THR A C 1
ATOM 652 O O . THR A 1 82 ? 15.024 0.887 -12.969 1.00 89.56 82 THR A O 1
ATOM 655 N N . LYS A 1 83 ? 13.112 0.927 -14.159 1.00 89.81 83 LYS A N 1
ATOM 656 C CA . LYS A 1 83 ? 12.220 1.033 -13.004 1.00 89.81 83 LYS A CA 1
ATOM 657 C C . LYS A 1 83 ? 11.277 -0.160 -12.931 1.00 89.81 83 LYS A C 1
ATOM 659 O O . LYS A 1 83 ? 10.730 -0.567 -13.953 1.00 89.81 83 LYS A O 1
ATOM 664 N N . LEU A 1 84 ? 11.062 -0.690 -11.735 1.00 91.44 84 LEU A N 1
ATOM 665 C CA . LEU A 1 84 ? 9.925 -1.552 -11.426 1.00 91.44 84 LEU A CA 1
ATOM 666 C C . LEU A 1 84 ? 8.786 -0.658 -10.942 1.00 91.44 84 LEU A C 1
ATOM 668 O O . LEU A 1 84 ? 8.982 0.126 -10.019 1.00 91.44 84 LEU A O 1
ATOM 672 N N . CYS A 1 85 ? 7.626 -0.750 -11.580 1.00 92.50 85 CYS A N 1
ATOM 673 C CA . CYS A 1 85 ? 6.411 -0.078 -11.146 1.00 92.50 85 CYS A CA 1
ATOM 674 C C . CYS A 1 85 ? 5.482 -1.112 -10.517 1.00 92.50 85 CYS A C 1
ATOM 676 O O . CYS A 1 85 ? 5.223 -2.148 -11.131 1.00 92.50 85 CYS A O 1
ATOM 678 N N . ILE A 1 86 ? 5.000 -0.826 -9.312 1.00 93.19 86 ILE A N 1
ATOM 679 C CA . ILE A 1 86 ? 4.062 -1.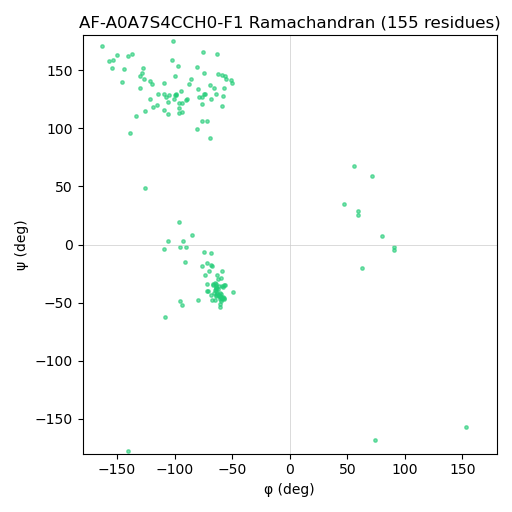661 -8.564 1.00 93.19 86 ILE A CA 1
ATOM 680 C C . ILE A 1 86 ? 2.797 -0.837 -8.356 1.00 93.19 86 ILE A C 1
ATOM 682 O O . ILE A 1 86 ? 2.847 0.227 -7.736 1.00 93.19 86 ILE A O 1
ATOM 686 N N . VAL A 1 87 ? 1.679 -1.316 -8.892 1.00 95.56 87 VAL A N 1
ATOM 687 C CA . VAL A 1 87 ? 0.369 -0.680 -8.776 1.00 95.56 87 VAL A CA 1
ATOM 688 C C . VAL A 1 87 ? -0.422 -1.370 -7.673 1.00 95.56 87 VAL A C 1
ATOM 690 O O . VAL A 1 87 ? -0.549 -2.596 -7.654 1.00 95.56 87 VAL A O 1
ATOM 693 N N . MET A 1 88 ? -0.957 -0.572 -6.759 1.00 95.50 88 MET A N 1
ATOM 694 C CA . MET A 1 88 ? -1.683 -1.034 -5.582 1.00 95.50 88 MET A CA 1
ATOM 695 C C . MET A 1 88 ? -2.900 -0.154 -5.295 1.00 95.50 88 MET A C 1
ATOM 697 O O . MET A 1 88 ? -3.005 0.974 -5.787 1.00 95.50 88 MET A O 1
ATOM 701 N N . GLU A 1 89 ? -3.821 -0.687 -4.500 1.00 96.50 89 GLU A N 1
ATOM 702 C CA . GLU A 1 89 ? -4.988 0.021 -3.979 1.00 96.50 89 GLU A CA 1
ATOM 703 C C . GLU A 1 89 ? -4.599 1.362 -3.339 1.00 96.50 89 GLU A C 1
ATOM 705 O O . GLU A 1 89 ? -3.591 1.475 -2.637 1.00 96.50 89 GLU A O 1
ATOM 710 N N . TYR A 1 90 ? -5.409 2.390 -3.590 1.00 96.25 90 TYR A N 1
ATOM 711 C CA . TYR A 1 90 ? -5.279 3.683 -2.931 1.00 96.25 90 TYR A CA 1
ATOM 712 C C . TYR A 1 90 ? -6.235 3.768 -1.742 1.00 96.25 90 TYR A C 1
ATOM 714 O O . TYR A 1 90 ? -7.442 3.664 -1.912 1.00 96.25 90 TYR A O 1
ATOM 722 N N . ALA A 1 91 ? -5.685 4.002 -0.551 1.00 95.88 91 ALA A N 1
ATOM 723 C CA . ALA A 1 91 ? -6.446 4.287 0.660 1.00 95.88 91 ALA A CA 1
ATOM 724 C C . ALA A 1 91 ? -6.530 5.813 0.869 1.00 95.88 91 ALA A C 1
ATOM 726 O O . ALA A 1 91 ? -5.516 6.487 1.085 1.00 95.88 91 ALA A O 1
ATOM 727 N N . GLU A 1 92 ? -7.732 6.382 0.749 1.00 93.94 92 GLU A N 1
ATOM 728 C CA . GLU A 1 92 ? -7.946 7.828 0.599 1.00 93.94 92 GLU A CA 1
ATOM 729 C C . GLU A 1 92 ? -7.721 8.633 1.880 1.00 93.94 92 GLU A C 1
ATOM 731 O O . GLU A 1 92 ? -7.395 9.820 1.811 1.00 93.94 92 GLU A O 1
ATOM 736 N N . GLY A 1 93 ? -7.889 7.992 3.036 1.00 91.62 93 GLY A N 1
ATOM 737 C CA . GLY A 1 93 ? -7.734 8.582 4.363 1.00 91.62 93 GLY A CA 1
ATOM 738 C C . GLY A 1 93 ? -6.280 8.822 4.776 1.00 91.62 93 GLY A C 1
ATOM 739 O O . GLY A 1 93 ? -6.040 9.468 5.792 1.00 91.62 93 GLY A O 1
ATOM 740 N N . GLY A 1 94 ? -5.304 8.369 3.981 1.00 91.81 94 GLY A N 1
ATOM 741 C CA . GLY A 1 94 ? -3.881 8.539 4.279 1.00 91.81 94 GLY A CA 1
ATOM 742 C C . GLY A 1 94 ? -3.386 7.612 5.392 1.00 91.81 94 GLY A C 1
ATOM 743 O O . GLY A 1 94 ? -4.063 6.656 5.752 1.00 91.81 94 GLY A O 1
ATOM 744 N N . ASP A 1 95 ? -2.172 7.856 5.895 1.00 92.12 95 ASP A N 1
ATOM 745 C CA . ASP A 1 95 ? -1.562 7.032 6.946 1.00 92.12 95 ASP A CA 1
ATOM 746 C C . ASP A 1 95 ? -1.984 7.465 8.359 1.00 92.12 95 ASP A C 1
ATOM 748 O O . ASP A 1 95 ? -2.083 8.660 8.661 1.00 92.12 95 ASP A O 1
ATOM 752 N N . LEU A 1 96 ? -2.176 6.483 9.247 1.00 90.25 96 LEU A N 1
ATOM 753 C CA . LEU A 1 96 ? -2.550 6.707 10.644 1.00 90.25 96 LEU A CA 1
ATOM 754 C C . LEU A 1 96 ? -1.519 7.548 11.397 1.00 90.25 96 LEU A C 1
ATOM 756 O O . LEU A 1 96 ? -1.888 8.282 12.313 1.00 90.25 96 LEU A O 1
ATOM 760 N N . GLY A 1 97 ? -0.243 7.487 11.010 1.00 88.12 97 GLY A N 1
ATOM 761 C CA . GLY A 1 97 ? 0.817 8.296 11.611 1.00 88.12 97 GLY A CA 1
ATOM 762 C C . GLY A 1 97 ? 0.567 9.798 11.451 1.00 88.12 97 GLY A C 1
ATOM 763 O O . GLY A 1 97 ? 0.751 10.569 12.397 1.00 88.12 97 GLY A O 1
ATOM 764 N N . LYS A 1 98 ? 0.111 10.232 10.272 1.00 87.19 98 LYS A N 1
ATOM 765 C CA . LYS A 1 98 ? -0.315 11.617 10.028 1.00 87.19 98 LYS A CA 1
ATOM 766 C C . LYS A 1 98 ? -1.623 11.949 10.727 1.00 87.19 98 LYS A C 1
ATOM 768 O O . LYS A 1 98 ? -1.713 13.040 11.283 1.00 87.19 98 LYS A O 1
ATOM 773 N N . CYS A 1 99 ? -2.596 11.039 10.740 1.00 85.50 99 CYS A N 1
ATOM 774 C CA . CYS A 1 99 ? -3.860 11.256 11.449 1.00 85.50 99 CYS A CA 1
ATOM 775 C C . CYS A 1 99 ? -3.626 11.501 12.945 1.00 85.50 99 CYS A C 1
ATOM 777 O O . CYS A 1 99 ? -4.121 12.484 13.486 1.00 85.50 99 CYS A O 1
ATOM 779 N N . ALA A 1 100 ? -2.793 10.676 13.586 1.00 83.50 100 ALA A N 1
ATOM 780 C CA . ALA A 1 100 ? -2.447 10.820 14.997 1.00 83.50 100 ALA A CA 1
ATOM 781 C C . ALA A 1 100 ? -1.733 12.150 15.297 1.00 83.50 100 ALA A C 1
ATOM 783 O O . ALA A 1 100 ? -1.998 12.781 16.313 1.00 83.50 100 ALA A O 1
ATOM 784 N N . LYS A 1 101 ? -0.852 12.614 14.399 1.00 84.81 101 LYS A N 1
ATOM 785 C CA . LYS A 1 101 ? -0.168 13.913 14.543 1.00 84.81 101 LYS A CA 1
ATOM 786 C C . LYS A 1 101 ? -1.099 15.106 14.318 1.00 84.81 101 LYS A C 1
ATOM 788 O O . LYS A 1 101 ? -0.899 16.147 14.930 1.00 84.81 101 LYS A O 1
ATOM 793 N N . ALA A 1 102 ? -2.072 14.974 13.418 1.00 82.38 102 ALA A N 1
ATOM 794 C CA . ALA A 1 102 ? -3.004 16.044 13.065 1.00 82.38 102 ALA A CA 1
ATOM 795 C C . ALA A 1 102 ? -4.099 16.269 14.116 1.00 82.38 102 ALA A C 1
ATOM 797 O O . ALA A 1 102 ? -4.711 17.331 14.115 1.00 82.38 102 ALA A O 1
ATOM 798 N N . ALA A 1 103 ? -4.332 15.298 15.001 1.00 77.62 103 ALA A N 1
ATOM 799 C CA . ALA A 1 103 ? -5.345 15.392 16.044 1.00 77.62 103 ALA A CA 1
ATOM 800 C C . ALA A 1 103 ? -5.021 16.437 17.138 1.00 77.62 103 ALA A C 1
ATOM 802 O O . ALA A 1 103 ? -5.872 16.709 17.967 1.00 77.62 103 ALA A O 1
ATOM 803 N N . ASP A 1 104 ? -3.825 17.047 17.135 1.00 67.56 104 ASP A N 1
ATOM 804 C CA . ASP A 1 104 ? -3.431 18.190 17.992 1.00 67.56 104 ASP A CA 1
ATOM 805 C C . ASP A 1 104 ? -3.790 18.042 19.488 1.00 67.56 104 ASP A C 1
ATOM 807 O O . ASP A 1 104 ? -4.127 19.005 20.171 1.00 67.56 104 ASP A O 1
ATOM 811 N N . GLY A 1 105 ? -3.721 16.812 20.011 1.00 64.56 105 GLY A N 1
ATOM 812 C CA . GLY A 1 105 ? -4.035 16.498 21.409 1.00 64.56 105 GLY A CA 1
ATOM 813 C C . GLY A 1 105 ? -5.493 16.120 21.691 1.00 64.56 105 GLY A C 1
ATOM 814 O O . GLY A 1 105 ? -5.778 15.702 22.810 1.00 64.56 105 GLY A O 1
ATOM 815 N N . GLU A 1 106 ? -6.392 16.193 20.706 1.00 70.12 106 GLU A N 1
ATOM 816 C CA . GLU A 1 106 ? -7.697 15.528 20.765 1.00 70.12 106 GLU A CA 1
ATOM 817 C C . GLU A 1 106 ? -7.470 14.021 20.601 1.00 70.12 106 GLU A C 1
ATOM 819 O O . GLU A 1 106 ? -7.102 13.527 19.531 1.00 70.12 106 GLU A O 1
ATOM 824 N N . GLU A 1 107 ? -7.612 13.278 21.695 1.00 69.19 107 GLU A N 1
ATOM 825 C CA . GLU A 1 107 ? -7.442 11.831 21.675 1.00 69.19 107 GLU A CA 1
ATOM 826 C C . GLU A 1 107 ? -8.545 11.190 20.822 1.00 69.19 107 GLU A C 1
ATOM 828 O O . GLU A 1 107 ? -9.726 11.528 20.928 1.00 69.19 107 GLU A O 1
ATOM 833 N N . LEU A 1 108 ? -8.157 10.243 19.961 1.00 78.62 108 LEU A N 1
ATOM 834 C CA . LEU A 1 108 ? -9.119 9.336 19.340 1.00 78.62 108 LEU A CA 1
ATOM 835 C C . LEU A 1 108 ? -9.912 8.641 20.448 1.00 78.62 108 LEU A C 1
ATOM 837 O O . LEU A 1 108 ? -9.339 8.287 21.481 1.00 78.62 108 LEU A O 1
ATOM 841 N N . SER A 1 109 ? -11.208 8.417 20.226 1.00 87.00 109 SER A N 1
ATOM 842 C CA . SER A 1 109 ? -11.999 7.678 21.204 1.00 87.00 109 SER A CA 1
ATOM 843 C C . SER A 1 109 ? -11.400 6.283 21.418 1.00 87.00 109 SER A C 1
ATOM 845 O O . SER A 1 109 ? -10.846 5.680 20.494 1.00 87.00 109 SER A O 1
ATOM 847 N N . GLU A 1 110 ? -11.492 5.762 22.642 1.00 88.69 110 GLU A N 1
ATOM 848 C CA . GLU A 1 110 ? -11.002 4.412 22.950 1.00 88.69 110 GLU A CA 1
ATOM 849 C C . GLU A 1 110 ? -11.666 3.360 22.046 1.00 88.69 110 GLU A C 1
ATOM 851 O O . GLU A 1 110 ? -11.007 2.425 21.601 1.00 88.69 110 GLU A O 1
ATOM 856 N N . GLU A 1 111 ? -12.939 3.568 21.704 1.00 90.62 111 GLU A N 1
ATOM 857 C CA . GLU A 1 111 ? -13.695 2.750 20.753 1.00 90.62 111 GLU A CA 1
ATOM 858 C C . GLU A 1 111 ? -13.050 2.759 19.357 1.00 90.62 111 GLU A C 1
ATOM 860 O O . GLU A 1 111 ? -12.702 1.698 18.844 1.00 90.62 111 GLU A O 1
ATOM 865 N N . ASP A 1 112 ? -12.750 3.938 18.795 1.00 88.19 112 ASP A N 1
ATOM 866 C CA . ASP A 1 112 ? -12.074 4.048 17.492 1.00 88.19 112 ASP A CA 1
ATOM 867 C C . ASP A 1 112 ? -10.680 3.400 17.492 1.00 88.19 112 ASP A C 1
ATOM 869 O O . ASP A 1 112 ? -10.220 2.870 16.475 1.00 88.19 112 ASP A O 1
ATOM 873 N N . ILE A 1 113 ? -9.955 3.503 18.610 1.00 90.25 113 ILE A N 1
ATOM 874 C CA . ILE A 1 113 ? -8.633 2.889 18.761 1.00 90.25 113 ILE A CA 1
ATOM 875 C C . ILE A 1 113 ? -8.770 1.367 18.767 1.00 90.25 113 ILE A C 1
ATOM 877 O O . ILE A 1 113 ? -8.022 0.691 18.057 1.00 90.25 113 ILE A O 1
ATOM 881 N N . LEU A 1 114 ? -9.712 0.833 19.547 1.00 94.50 114 LEU A N 1
ATOM 882 C CA . LEU A 1 114 ? -9.952 -0.602 19.659 1.00 94.50 114 LEU A CA 1
ATOM 883 C C . LEU A 1 114 ? -10.420 -1.198 18.332 1.00 94.50 114 LEU A C 1
ATOM 885 O O . LEU A 1 114 ? -9.867 -2.215 17.917 1.00 94.50 114 LEU A O 1
ATOM 889 N N . ASP A 1 115 ? -11.346 -0.546 17.631 1.00 94.00 115 ASP A N 1
ATOM 890 C CA . ASP A 1 115 ? -11.839 -1.011 16.332 1.00 94.00 115 ASP A CA 1
ATOM 891 C C . ASP A 1 115 ? -10.704 -1.107 15.306 1.00 94.00 115 ASP A C 1
ATOM 893 O O . ASP A 1 115 ? -10.496 -2.151 14.680 1.00 94.00 115 ASP A O 1
ATOM 897 N N . ARG A 1 116 ? -9.879 -0.059 15.194 1.00 94.19 116 ARG A N 1
ATOM 898 C CA . ARG A 1 116 ? -8.708 -0.066 14.301 1.00 94.19 116 ARG A CA 1
ATOM 899 C C . ARG A 1 116 ? -7.672 -1.101 14.719 1.00 94.19 116 ARG A C 1
ATOM 901 O O . ARG A 1 116 ? -7.067 -1.745 13.864 1.00 94.19 116 ARG A O 1
ATOM 908 N N . PHE A 1 117 ? -7.447 -1.265 16.021 1.00 95.38 117 PHE A N 1
ATOM 909 C CA . PHE A 1 117 ? -6.513 -2.258 16.541 1.00 95.38 117 PHE A CA 1
ATOM 910 C C . PHE A 1 117 ? -6.962 -3.683 16.204 1.00 95.38 117 PHE A C 1
ATOM 912 O O . PHE A 1 117 ? -6.146 -4.490 15.762 1.00 95.38 117 PHE A O 1
ATOM 919 N N . ILE A 1 118 ? -8.258 -3.976 16.331 1.00 97.56 118 ILE A N 1
ATOM 920 C CA . ILE A 1 118 ? -8.850 -5.264 15.956 1.00 97.56 118 ILE A CA 1
ATOM 921 C C . ILE A 1 118 ? -8.651 -5.540 14.460 1.00 97.56 118 ILE A C 1
ATOM 923 O O . ILE A 1 118 ? -8.213 -6.631 14.092 1.00 97.56 118 ILE A O 1
ATOM 927 N N . GLU A 1 119 ? -8.897 -4.560 13.590 1.00 97.88 119 GLU A N 1
ATOM 928 C CA . GLU A 1 119 ? -8.675 -4.726 12.150 1.00 97.88 119 GLU A CA 1
ATOM 929 C C . GLU A 1 119 ? -7.193 -4.951 11.795 1.00 97.88 119 GLU A C 1
ATOM 931 O O . GLU A 1 119 ? -6.878 -5.778 10.932 1.00 97.88 119 GLU A O 1
ATOM 936 N N . ILE A 1 120 ? -6.267 -4.277 12.490 1.00 97.44 120 ILE A N 1
ATOM 937 C CA . ILE A 1 120 ? -4.825 -4.543 12.370 1.00 97.44 120 ILE A CA 1
ATOM 938 C C . ILE A 1 120 ? -4.519 -5.983 12.799 1.00 97.44 120 ILE A C 1
ATOM 940 O O . ILE A 1 120 ? -3.777 -6.681 12.104 1.00 97.44 120 ILE A O 1
ATOM 944 N N . CYS A 1 121 ? -5.099 -6.457 13.906 1.00 97.94 121 CYS A N 1
ATOM 945 C CA . CYS A 1 121 ? -4.934 -7.838 14.353 1.00 97.94 121 CYS A CA 1
ATOM 946 C C . CYS A 1 121 ? -5.425 -8.844 13.306 1.00 97.94 121 CYS A C 1
ATOM 948 O O . CYS A 1 121 ? -4.715 -9.814 13.054 1.00 97.94 121 CYS A O 1
ATOM 950 N N . PHE A 1 122 ? -6.568 -8.607 12.653 1.00 98.19 122 PHE A N 1
ATOM 951 C CA . PHE A 1 122 ? -7.051 -9.479 11.576 1.00 98.19 122 PHE A CA 1
ATOM 952 C C . PHE A 1 122 ? -6.113 -9.494 10.366 1.00 98.19 122 PHE A C 1
ATOM 954 O O . PHE A 1 122 ? -5.791 -10.567 9.856 1.00 98.19 122 PHE A O 1
ATOM 961 N N . ALA A 1 123 ? -5.614 -8.329 9.939 1.00 97.25 123 ALA A N 1
ATOM 962 C CA . ALA A 1 123 ? -4.641 -8.252 8.851 1.00 97.25 123 ALA A CA 1
ATOM 963 C C . ALA A 1 123 ? -3.354 -9.032 9.177 1.00 97.25 123 ALA A C 1
ATOM 965 O O . ALA A 1 123 ? -2.855 -9.794 8.348 1.00 97.25 123 ALA A O 1
ATOM 966 N N . VAL A 1 124 ? -2.825 -8.869 10.393 1.00 96.69 124 VAL A N 1
ATOM 967 C CA . VAL A 1 124 ? -1.598 -9.541 10.846 1.00 96.69 124 VAL A CA 1
ATOM 968 C C . VAL A 1 124 ? -1.807 -11.047 11.011 1.00 96.69 124 VAL A C 1
ATOM 970 O O . VAL A 1 124 ? -0.958 -11.823 10.573 1.00 96.69 124 VAL A O 1
ATOM 973 N N . ASP A 1 125 ? -2.929 -11.471 11.594 1.00 9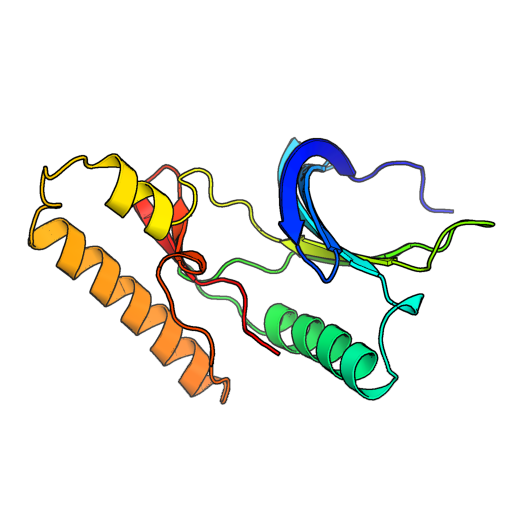7.94 125 ASP A N 1
ATOM 974 C CA . ASP A 1 125 ? -3.274 -12.888 11.732 1.00 97.94 125 ASP A CA 1
ATOM 975 C C . ASP A 1 125 ? -3.351 -13.571 10.362 1.00 97.94 125 ASP A C 1
ATOM 977 O O . ASP A 1 125 ? -2.707 -14.598 10.146 1.00 97.94 125 ASP A O 1
ATOM 981 N N . TYR A 1 126 ? -4.021 -12.941 9.391 1.00 97.62 126 TYR A N 1
ATOM 982 C CA . TYR A 1 126 ? -4.053 -13.428 8.013 1.00 97.62 126 TYR A CA 1
ATOM 983 C C . TYR A 1 126 ? -2.644 -13.580 7.419 1.00 97.62 126 TYR A C 1
ATOM 985 O O . TYR A 1 126 ? -2.325 -14.629 6.858 1.00 97.62 126 TYR A O 1
ATOM 993 N N . CYS A 1 127 ? -1.768 -12.582 7.582 1.00 94.88 127 CYS A N 1
ATOM 994 C CA . CYS A 1 127 ? -0.385 -12.672 7.102 1.00 94.88 127 CYS A CA 1
ATOM 995 C C . CYS A 1 127 ? 0.352 -13.866 7.717 1.00 94.88 127 CYS A C 1
ATOM 997 O O . CYS A 1 127 ? 1.005 -14.633 7.006 1.00 94.88 127 CYS A O 1
ATOM 999 N N . HIS A 1 128 ? 0.210 -14.067 9.028 1.00 95.56 128 HIS A N 1
ATOM 1000 C CA . HIS A 1 128 ? 0.839 -15.183 9.727 1.00 95.56 128 HIS A CA 1
ATOM 1001 C C . HIS A 1 128 ? 0.307 -16.542 9.260 1.00 95.56 128 HIS A C 1
ATOM 1003 O O . H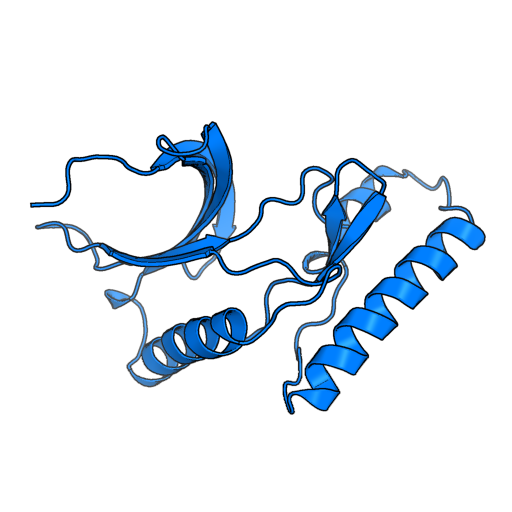IS A 1 128 ? 1.098 -17.472 9.102 1.00 95.56 128 HIS A O 1
ATOM 1009 N N . GLN A 1 129 ? -0.990 -16.660 8.959 1.00 96.62 129 GLN A N 1
ATOM 1010 C CA . GLN A 1 129 ? -1.565 -17.871 8.359 1.00 96.62 129 GLN A CA 1
ATOM 1011 C C . GLN A 1 129 ? -0.974 -18.174 6.971 1.00 96.62 129 GLN A C 1
ATOM 1013 O O . GLN A 1 129 ? -0.840 -19.340 6.601 1.00 96.62 129 GLN A O 1
ATOM 1018 N N . GLN A 1 130 ? -0.557 -17.143 6.230 1.00 93.81 130 GLN A N 1
ATOM 1019 C CA . GLN A 1 130 ? 0.169 -17.275 4.962 1.00 93.81 130 GLN A CA 1
ATOM 1020 C C . GLN A 1 130 ? 1.694 -17.443 5.138 1.00 93.81 130 GLN A C 1
ATOM 1022 O O . GLN A 1 130 ? 2.431 -17.451 4.156 1.00 93.81 130 GLN A O 1
ATOM 1027 N N . ASN A 1 131 ? 2.189 -17.618 6.371 1.00 92.12 131 ASN A N 1
ATOM 1028 C CA . ASN A 1 131 ? 3.618 -17.676 6.720 1.00 92.12 131 ASN A CA 1
ATOM 1029 C C . ASN A 1 131 ? 4.408 -16.403 6.354 1.00 92.12 131 ASN A C 1
ATOM 1031 O O . ASN A 1 131 ? 5.615 -16.455 6.109 1.00 92.12 131 ASN A O 1
ATOM 1035 N N . ILE A 1 132 ? 3.740 -15.248 6.341 1.00 91.12 132 ILE A N 1
ATOM 1036 C CA . ILE A 1 132 ? 4.329 -13.944 6.031 1.00 91.12 132 ILE A CA 1
ATOM 1037 C C . ILE A 1 132 ? 4.434 -13.123 7.318 1.00 91.12 132 ILE A C 1
ATOM 1039 O O . ILE A 1 132 ? 3.454 -12.916 8.027 1.00 91.12 132 ILE A O 1
ATOM 1043 N N . MET A 1 133 ? 5.632 -12.617 7.611 1.00 90.19 133 MET A N 1
ATOM 1044 C CA . MET A 1 133 ? 5.852 -11.645 8.687 1.00 90.19 133 MET A CA 1
ATOM 1045 C C . MET A 1 133 ? 5.941 -10.239 8.094 1.00 90.19 133 MET A C 1
ATOM 1047 O O . MET A 1 133 ? 6.770 -10.017 7.216 1.00 90.19 133 MET A O 1
ATOM 1051 N N . HIS A 1 134 ? 5.168 -9.281 8.615 1.00 90.19 134 HIS A N 1
ATOM 1052 C CA . HIS A 1 134 ? 5.175 -7.897 8.116 1.00 90.19 134 HIS A CA 1
ATOM 1053 C C . HIS A 1 134 ? 6.516 -7.168 8.336 1.00 90.19 134 HIS A C 1
ATOM 1055 O O . HIS A 1 134 ? 6.958 -6.404 7.486 1.00 90.19 134 HIS A O 1
ATOM 1061 N N . ARG A 1 135 ? 7.165 -7.395 9.490 1.00 88.25 135 ARG A N 1
ATOM 1062 C CA . ARG A 1 135 ? 8.482 -6.855 9.913 1.00 88.25 135 ARG A CA 1
ATOM 1063 C C . ARG A 1 135 ? 8.621 -5.333 10.068 1.00 88.25 135 ARG A C 1
ATOM 1065 O O . ARG A 1 135 ? 9.502 -4.916 10.809 1.00 88.25 135 ARG A O 1
ATOM 1072 N N . ASP A 1 136 ? 7.757 -4.525 9.463 1.00 87.75 136 ASP A N 1
ATOM 1073 C CA . ASP A 1 136 ? 7.769 -3.056 9.596 1.00 87.75 136 ASP A CA 1
ATOM 1074 C C . ASP A 1 136 ? 6.400 -2.505 10.042 1.00 87.75 136 ASP A C 1
ATOM 1076 O O . ASP A 1 136 ? 5.816 -1.630 9.408 1.00 87.75 136 ASP A O 1
ATOM 1080 N N . LEU A 1 137 ? 5.813 -3.095 11.090 1.00 91.56 137 LEU A N 1
ATOM 1081 C CA . LEU A 1 137 ? 4.498 -2.677 11.585 1.00 91.56 137 LEU A CA 1
ATOM 1082 C C . LEU A 1 137 ? 4.617 -1.363 12.374 1.00 91.56 137 LEU A C 1
ATOM 1084 O O . LEU A 1 137 ? 5.108 -1.347 13.503 1.00 91.56 137 LEU A O 1
ATOM 1088 N N . LYS A 1 138 ? 4.153 -0.269 11.769 1.00 91.44 138 LYS A N 1
ATOM 1089 C CA . LYS A 1 138 ? 4.111 1.088 12.336 1.00 91.44 138 LYS A CA 1
ATOM 1090 C C . LYS A 1 138 ? 2.936 1.874 11.755 1.00 91.44 138 LYS A C 1
ATOM 1092 O O . LYS A 1 138 ? 2.402 1.501 10.712 1.00 91.44 138 LYS A O 1
ATOM 1097 N N . LEU A 1 139 ? 2.548 2.975 12.398 1.00 91.50 139 LEU A N 1
ATOM 1098 C CA . LEU A 1 139 ? 1.377 3.766 11.992 1.00 91.50 139 LEU A CA 1
ATOM 1099 C C . LEU A 1 139 ? 1.516 4.388 10.594 1.00 91.50 139 LEU A C 1
ATOM 1101 O O . LEU A 1 139 ? 0.512 4.620 9.931 1.00 91.50 139 LEU A O 1
ATOM 1105 N N . GLU A 1 140 ? 2.738 4.635 10.123 1.00 91.50 140 GLU A N 1
ATOM 1106 C CA . GLU A 1 140 ? 2.997 5.119 8.763 1.00 91.50 140 GLU A CA 1
ATOM 1107 C C . GLU A 1 140 ? 2.683 4.079 7.671 1.00 91.50 140 GLU A C 1
ATOM 1109 O O . GLU A 1 140 ? 2.522 4.454 6.511 1.00 91.50 140 GLU A O 1
ATOM 1114 N N . ASN A 1 141 ? 2.578 2.800 8.047 1.00 92.69 141 ASN A N 1
ATOM 1115 C CA . ASN A 1 141 ? 2.285 1.669 7.161 1.00 92.69 141 ASN A CA 1
ATOM 1116 C C . ASN A 1 141 ? 0.841 1.153 7.321 1.00 92.69 141 ASN A C 1
ATOM 1118 O O . ASN A 1 141 ? 0.442 0.181 6.680 1.00 92.69 141 ASN A O 1
ATOM 1122 N N . VAL A 1 142 ? 0.038 1.806 8.167 1.00 95.62 142 VAL A N 1
ATOM 1123 C CA . VAL A 1 142 ? -1.396 1.537 8.309 1.00 95.62 142 VAL A CA 1
ATOM 1124 C C . VAL A 1 142 ? -2.160 2.712 7.719 1.00 95.62 142 VAL A C 1
ATOM 1126 O O . VAL A 1 142 ? -2.082 3.833 8.221 1.00 95.62 142 VAL A O 1
ATOM 1129 N N . PHE A 1 143 ? -2.899 2.454 6.650 1.00 95.88 143 PHE A N 1
ATOM 1130 C CA . PHE A 1 143 ? -3.660 3.461 5.924 1.00 95.88 143 PHE A CA 1
ATOM 1131 C C . PHE A 1 143 ? -5.142 3.396 6.274 1.00 95.88 143 PHE A C 1
ATOM 1133 O O . PHE A 1 143 ? -5.631 2.361 6.718 1.00 95.88 143 PHE A O 1
ATOM 1140 N N . LEU A 1 144 ? -5.866 4.487 6.052 1.00 94.75 144 LEU A N 1
ATOM 1141 C CA . LEU A 1 144 ? -7.312 4.555 6.217 1.00 94.75 144 LEU A CA 1
ATOM 1142 C C . LEU A 1 144 ? -8.013 4.664 4.866 1.00 94.75 144 LEU A C 1
ATOM 1144 O O . LEU A 1 144 ? -7.599 5.418 3.988 1.00 94.75 144 LEU A O 1
ATOM 1148 N N . THR A 1 145 ? -9.114 3.942 4.721 1.00 94.50 145 THR A N 1
ATOM 1149 C CA . THR A 1 145 ? -10.098 4.157 3.651 1.00 94.50 145 THR A CA 1
ATOM 1150 C C . THR A 1 145 ? -10.949 5.393 3.945 1.00 94.50 145 THR A C 1
ATOM 1152 O O . THR A 1 145 ? -11.007 5.866 5.084 1.00 94.50 145 THR A O 1
ATOM 1155 N N . SER A 1 146 ? -11.681 5.896 2.949 1.00 91.44 146 SER A N 1
ATOM 1156 C CA . SER A 1 146 ? -12.648 6.986 3.162 1.00 91.44 146 SER A CA 1
ATOM 1157 C C . SER A 1 146 ? -13.755 6.662 4.177 1.00 91.44 146 SER A C 1
ATOM 1159 O O . SER A 1 146 ? -14.358 7.579 4.727 1.00 91.44 146 SER A O 1
ATOM 1161 N N . SER A 1 147 ? -14.047 5.378 4.414 1.00 91.19 147 SER A N 1
ATOM 1162 C CA . SER A 1 147 ? -15.050 4.925 5.388 1.00 91.19 147 SER A CA 1
ATOM 1163 C C . SER A 1 147 ? -14.474 4.638 6.779 1.00 91.19 147 SER A C 1
ATOM 1165 O O . SER A 1 147 ? -15.215 4.203 7.652 1.00 91.19 147 SER A O 1
ATOM 1167 N N . GLY A 1 148 ? -13.176 4.869 6.999 1.00 90.19 148 GLY A N 1
ATOM 1168 C CA . GLY A 1 148 ? -12.537 4.734 8.312 1.00 90.19 148 GLY A CA 1
ATOM 1169 C C . GLY A 1 148 ? -11.957 3.353 8.635 1.00 90.19 148 GLY A C 1
ATOM 1170 O O . GLY A 1 148 ? -11.323 3.222 9.680 1.00 90.19 148 GLY A O 1
ATOM 1171 N N . HIS A 1 149 ? -12.096 2.366 7.743 1.00 95.12 149 HIS A N 1
ATOM 1172 C CA . HIS A 1 149 ? -11.447 1.054 7.881 1.00 95.12 149 HIS A CA 1
ATOM 1173 C C . HIS A 1 149 ? -9.958 1.133 7.570 1.00 95.12 149 HIS A C 1
ATOM 1175 O O . HIS A 1 149 ? -9.550 1.895 6.681 1.00 95.12 149 HIS A O 1
ATOM 1181 N N . ILE A 1 150 ? -9.162 0.308 8.245 1.00 96.69 150 ILE A N 1
ATOM 1182 C CA . ILE A 1 150 ? -7.720 0.241 8.040 1.00 96.69 150 ILE A CA 1
ATOM 1183 C C . ILE A 1 150 ? -7.356 -0.610 6.821 1.00 96.69 150 ILE A C 1
ATOM 1185 O O . ILE A 1 150 ? -8.029 -1.586 6.475 1.00 96.69 150 ILE A O 1
ATOM 1189 N N . LYS A 1 151 ? -6.208 -0.283 6.232 1.00 97.62 151 LYS A N 1
ATOM 1190 C CA . LYS A 1 151 ? -5.495 -1.051 5.214 1.00 97.62 151 LYS A CA 1
ATOM 1191 C C . LYS A 1 151 ? -4.018 -1.125 5.592 1.00 97.62 151 LYS A C 1
ATOM 1193 O O . LYS A 1 151 ? -3.317 -0.119 5.547 1.00 97.62 151 LYS A O 1
ATOM 1198 N N . LEU A 1 152 ? -3.539 -2.305 5.964 1.00 96.19 152 LEU A N 1
ATOM 1199 C CA . LEU A 1 152 ? -2.124 -2.556 6.220 1.00 96.19 152 LEU A CA 1
ATOM 1200 C C . LEU A 1 152 ? -1.361 -2.633 4.892 1.00 96.19 152 LEU A C 1
ATOM 1202 O O . LEU A 1 152 ? -1.771 -3.360 3.987 1.00 96.19 152 LEU A O 1
ATOM 1206 N N . GLY A 1 153 ? -0.266 -1.893 4.760 1.00 92.00 153 GLY A N 1
ATOM 1207 C CA . GLY A 1 153 ? 0.582 -1.908 3.569 1.00 92.00 153 GLY A CA 1
ATOM 1208 C C . GLY A 1 153 ? 2.067 -1.845 3.908 1.00 92.00 153 GLY A C 1
ATOM 1209 O O . GLY A 1 153 ? 2.441 -1.801 5.069 1.00 92.00 153 GLY A O 1
ATOM 1210 N N . ASP A 1 154 ? 2.905 -1.804 2.870 1.00 82.81 154 ASP A N 1
ATOM 1211 C CA . ASP A 1 154 ? 4.374 -1.772 2.973 1.00 82.81 154 ASP A CA 1
ATOM 1212 C C . ASP A 1 154 ? 4.955 -2.948 3.783 1.00 82.81 154 ASP A C 1
ATOM 1214 O O . ASP A 1 154 ? 5.524 -2.801 4.867 1.00 82.81 154 ASP A O 1
ATOM 1218 N N . PHE A 1 155 ? 4.818 -4.145 3.209 1.00 72.81 155 PHE A N 1
ATOM 1219 C CA . PHE A 1 155 ? 5.436 -5.372 3.704 1.00 72.81 155 PHE A CA 1
ATOM 1220 C C . PHE A 1 155 ? 6.949 -5.283 3.498 1.00 72.81 155 PHE A C 1
ATOM 1222 O O . PHE A 1 155 ? 7.464 -5.596 2.427 1.00 72.81 155 PHE A O 1
ATOM 1229 N N . GLY A 1 156 ? 7.640 -4.776 4.519 1.00 61.66 156 GLY A N 1
ATOM 1230 C CA . GLY A 1 156 ? 9.064 -4.466 4.478 1.00 61.66 156 GLY A CA 1
ATOM 1231 C C . GLY A 1 156 ? 9.943 -5.619 3.973 1.00 61.66 156 GLY A C 1
ATOM 1232 O O . GLY A 1 156 ? 9.723 -6.786 4.306 1.00 61.66 156 GLY A O 1
ATOM 1233 N N . MET A 1 157 ? 10.961 -5.243 3.185 1.00 51.22 157 MET A N 1
ATOM 1234 C CA . MET A 1 157 ? 12.054 -6.099 2.691 1.00 51.22 157 MET A CA 1
ATOM 1235 C C . MET A 1 157 ? 12.888 -6.713 3.822 1.00 51.22 157 MET A C 1
ATOM 1237 O O . MET A 1 157 ? 13.282 -5.955 4.738 1.00 51.22 157 MET A O 1
#

Secondary structure (DSSP, 8-state):
-PPS-SEEEEEEEEE-SSEEEEEEEETTT--EEEEEEEEGGGS-HHHHHHHHHHHHHHHH---TTBPPEEEEEEE--TTS--EEEEEEE--TTEEHHHHHHHTTT-PPPHHHHHHHHHHHHHHHHHHHHTT------SGGGEEE-TTS-EEE-----